Protein AF-A0A2S6R8B0-F1 (afdb_monomer_lite)

Sequence (172 aa):
MLIAATIYAAYSWNFKFNVASLEIPPEFFWLLGIGAVSLVGSPLAKNAKFSLKIDEKEKSDAEVEPDADGRGGVAITGVIHSNRHVKDAKFIDIFKGEEVGNSAHVDIGKVQMAVFTVIAAVIYGLMIANAFAQTAGDIKELPTLSQSFIYILLISHAGYLAHKAVPHSKTK

Structure (mmCIF, N/CA/C/O backbone):
data_AF-A0A2S6R8B0-F1
#
_entry.id   AF-A0A2S6R8B0-F1
#
loop_
_atom_site.group_PDB
_atom_site.id
_atom_site.type_symbol
_atom_site.label_atom_id
_atom_site.label_alt_id
_atom_site.label_comp_id
_atom_site.label_asym_id
_atom_site.label_entity_id
_atom_site.label_seq_id
_atom_site.pdbx_PDB_ins_code
_atom_site.Cartn_x
_atom_site.Cartn_y
_atom_site.Cartn_z
_atom_site.occupancy
_atom_site.B_iso_or_equiv
_atom_site.auth_seq_id
_atom_site.auth_comp_id
_atom_site.auth_asym_id
_atom_site.auth_atom_id
_atom_site.pdbx_PDB_model_num
ATOM 1 N N . MET A 1 1 ? -22.133 2.423 -11.220 1.00 45.97 1 MET A N 1
ATOM 2 C CA . MET A 1 1 ? -22.931 1.376 -10.532 1.00 45.97 1 MET A CA 1
ATOM 3 C C . MET A 1 1 ? -22.282 0.858 -9.248 1.00 45.97 1 MET A C 1
ATOM 5 O O . MET A 1 1 ? -23.014 0.636 -8.297 1.00 45.97 1 MET A O 1
ATOM 9 N N . LEU A 1 2 ? -20.950 0.733 -9.163 1.00 39.09 2 LEU A N 1
ATOM 10 C CA . LEU A 1 2 ? -20.256 0.229 -7.961 1.00 39.09 2 LEU A CA 1
ATOM 11 C C . LEU A 1 2 ? -20.477 1.081 -6.693 1.00 39.09 2 LEU A C 1
ATOM 13 O O . LEU A 1 2 ? -20.700 0.523 -5.630 1.00 39.09 2 LEU A O 1
ATOM 17 N N . ILE A 1 3 ? -20.510 2.414 -6.829 1.00 44.62 3 ILE A N 1
ATOM 18 C CA . ILE A 1 3 ? -20.712 3.354 -5.706 1.00 44.62 3 ILE A CA 1
ATOM 19 C C . ILE A 1 3 ? -22.136 3.263 -5.124 1.00 44.62 3 ILE A C 1
ATOM 21 O O . ILE A 1 3 ? -22.331 3.331 -3.917 1.00 44.62 3 ILE A O 1
ATOM 25 N N . ALA A 1 4 ? -23.150 3.068 -5.971 1.00 44.56 4 ALA A N 1
ATOM 26 C CA . ALA A 1 4 ? -24.534 2.932 -5.510 1.00 44.56 4 ALA A CA 1
ATOM 27 C C . ALA A 1 4 ? -24.768 1.584 -4.804 1.00 44.56 4 ALA A C 1
ATOM 29 O O . ALA A 1 4 ? -25.498 1.519 -3.818 1.00 44.56 4 ALA A O 1
ATOM 30 N N . ALA A 1 5 ? -24.105 0.521 -5.273 1.00 49.78 5 ALA A N 1
ATOM 31 C CA . ALA A 1 5 ? -24.167 -0.799 -4.656 1.00 49.78 5 ALA A CA 1
ATOM 32 C C . ALA A 1 5 ? -23.460 -0.838 -3.291 1.00 49.78 5 ALA A C 1
ATOM 34 O O . ALA A 1 5 ? -23.973 -1.471 -2.373 1.00 49.78 5 ALA A O 1
ATOM 35 N N . THR A 1 6 ? -22.339 -0.127 -3.116 1.00 53.12 6 THR A N 1
ATOM 36 C CA . THR A 1 6 ? -21.676 -0.005 -1.806 1.00 53.12 6 THR A CA 1
ATOM 37 C C . THR A 1 6 ? -22.492 0.819 -0.817 1.00 53.12 6 THR A C 1
ATOM 39 O O . THR A 1 6 ? -22.587 0.424 0.341 1.00 53.12 6 THR A O 1
ATOM 42 N N . ILE A 1 7 ? -23.141 1.902 -1.259 1.00 60.28 7 ILE A N 1
ATOM 43 C CA . ILE A 1 7 ? -24.047 2.687 -0.403 1.00 60.28 7 ILE A CA 1
ATOM 44 C C . ILE A 1 7 ? -25.248 1.835 0.029 1.00 60.28 7 ILE A C 1
ATOM 46 O O . ILE A 1 7 ? -25.568 1.797 1.213 1.00 60.28 7 ILE A O 1
ATOM 50 N N . TYR A 1 8 ? -25.875 1.100 -0.895 1.00 61.06 8 TYR A N 1
ATOM 51 C CA . TYR A 1 8 ? -27.014 0.230 -0.584 1.00 61.06 8 TYR A CA 1
ATOM 52 C C . TYR A 1 8 ? -26.622 -0.950 0.319 1.00 61.06 8 TYR A C 1
ATOM 54 O O . TYR A 1 8 ? -27.326 -1.253 1.282 1.00 61.06 8 TYR A O 1
ATOM 62 N N . ALA A 1 9 ? -25.466 -1.574 0.069 1.00 58.69 9 ALA A N 1
ATOM 63 C CA . ALA A 1 9 ? -24.929 -2.626 0.927 1.00 58.69 9 ALA A CA 1
ATOM 64 C C . ALA A 1 9 ? -24.651 -2.099 2.344 1.00 58.69 9 ALA A C 1
ATOM 66 O O . ALA A 1 9 ? -25.102 -2.713 3.308 1.00 58.69 9 ALA A O 1
ATOM 67 N N . ALA A 1 10 ? -24.021 -0.926 2.480 1.00 55.84 10 ALA A N 1
ATOM 68 C CA . ALA A 1 10 ? -23.776 -0.282 3.772 1.00 55.84 10 ALA A CA 1
ATOM 69 C C . ALA A 1 10 ? -25.078 0.084 4.509 1.00 55.84 10 ALA A C 1
ATOM 71 O O . ALA A 1 10 ? -25.162 -0.086 5.726 1.00 55.84 10 ALA A O 1
ATOM 72 N N . TYR A 1 11 ? -26.111 0.523 3.782 1.00 58.09 11 TYR A N 1
ATOM 73 C CA . TYR A 1 11 ? -27.432 0.827 4.345 1.00 58.09 11 TYR A CA 1
ATOM 74 C C . TYR A 1 11 ? -28.161 -0.439 4.823 1.00 58.09 11 TYR A C 1
ATOM 76 O O . TYR A 1 11 ? -28.739 -0.464 5.906 1.00 58.09 11 TYR A O 1
ATOM 84 N N . SER A 1 12 ? -28.092 -1.521 4.042 1.00 55.94 12 SER A N 1
ATOM 85 C CA . SER A 1 12 ? -28.705 -2.809 4.394 1.00 55.94 12 SER A CA 1
ATOM 86 C C . SER A 1 12 ? -27.997 -3.504 5.567 1.00 55.94 12 SER A C 1
ATOM 88 O O . SER A 1 12 ? -28.649 -4.159 6.380 1.00 55.94 12 SER A O 1
ATOM 90 N N . TRP A 1 13 ? -26.680 -3.305 5.707 1.00 51.91 13 TRP A N 1
ATOM 91 C CA . TRP A 1 13 ? -25.892 -3.794 6.843 1.00 51.91 13 TRP A CA 1
ATOM 92 C C . TRP A 1 13 ? -26.173 -2.987 8.123 1.00 51.91 13 TRP A C 1
ATOM 94 O O . TRP A 1 13 ? -26.272 -3.574 9.202 1.00 51.91 13 TRP A O 1
ATOM 104 N N . ASN A 1 14 ? -26.405 -1.672 7.988 1.00 54.69 14 ASN A N 1
ATOM 105 C CA . ASN A 1 14 ? -26.837 -0.774 9.070 1.00 54.69 14 ASN A CA 1
ATOM 106 C C . ASN A 1 14 ? -28.185 -1.159 9.697 1.00 54.69 14 ASN A C 1
ATOM 108 O O . ASN A 1 14 ? -28.4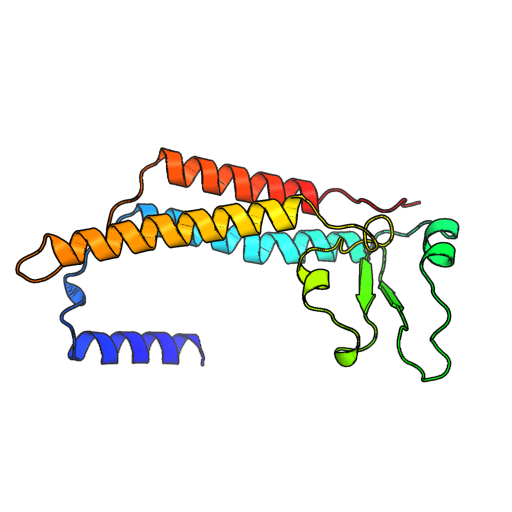55 -0.817 10.841 1.00 54.69 14 ASN A O 1
ATOM 112 N N . PHE A 1 15 ? -29.050 -1.864 8.966 1.00 49.88 15 PHE A N 1
ATOM 113 C CA . PHE A 1 15 ? -30.363 -2.245 9.488 1.00 49.88 15 PHE A CA 1
ATOM 114 C C . PHE A 1 15 ? -30.311 -3.486 10.398 1.00 49.88 15 PHE A C 1
ATOM 116 O O . PHE A 1 15 ? -31.225 -3.715 11.185 1.00 49.88 15 PHE A O 1
ATOM 123 N N . LYS A 1 16 ? -29.249 -4.302 10.304 1.00 52.59 16 LYS A N 1
ATOM 124 C CA . LYS A 1 16 ? -29.064 -5.513 11.130 1.00 52.59 16 LYS A CA 1
ATOM 125 C C . LYS A 1 16 ? -28.092 -5.331 12.294 1.00 52.59 16 LYS A C 1
ATOM 127 O O . LYS A 1 16 ? -28.172 -6.075 13.264 1.00 52.59 16 LYS A O 1
ATOM 132 N N . PHE A 1 17 ? -27.208 -4.347 12.208 1.00 54.06 17 PHE A N 1
ATOM 133 C CA . PHE A 1 17 ? -26.297 -3.939 13.268 1.00 54.06 17 PHE A CA 1
ATOM 134 C C . PHE A 1 17 ? -26.474 -2.437 13.422 1.00 54.06 17 PHE A C 1
ATOM 136 O O . PHE A 1 17 ? -26.360 -1.735 12.423 1.00 54.06 17 PHE A O 1
ATOM 143 N N . ASN A 1 18 ? -26.756 -1.937 14.626 1.00 52.62 18 ASN A N 1
ATOM 144 C CA . ASN A 1 18 ? -26.908 -0.504 14.892 1.00 52.62 18 ASN A CA 1
ATOM 145 C C . ASN A 1 18 ? -25.543 0.219 14.778 1.00 52.62 18 ASN A C 1
ATOM 147 O O . ASN A 1 18 ? -24.999 0.710 15.758 1.00 52.62 18 ASN A O 1
ATOM 151 N N . VAL A 1 19 ? -24.936 0.218 13.585 1.00 55.03 19 VAL A N 1
ATOM 152 C CA . VAL A 1 19 ? -23.610 0.797 13.300 1.00 55.03 19 VAL A CA 1
ATOM 153 C C . VAL A 1 19 ? -23.678 2.299 13.037 1.00 55.03 19 VAL A C 1
ATOM 155 O O . VAL A 1 19 ? -22.640 2.932 12.882 1.00 55.03 19 VAL A O 1
ATOM 158 N N . ALA A 1 20 ? -24.876 2.890 13.045 1.00 55.72 20 ALA A N 1
ATOM 159 C CA . ALA A 1 20 ? -25.059 4.337 12.981 1.00 55.72 20 ALA A CA 1
ATOM 160 C C . ALA A 1 20 ? -24.462 5.062 14.204 1.00 55.72 20 ALA A C 1
ATOM 162 O O . ALA A 1 20 ? -24.192 6.257 14.125 1.00 55.72 20 ALA A O 1
ATOM 163 N N . SER A 1 21 ? -24.228 4.349 15.313 1.00 62.72 21 SER A N 1
ATOM 164 C CA . SER A 1 21 ? -23.546 4.868 16.504 1.00 62.72 21 SER A CA 1
ATOM 165 C C . SER A 1 21 ? -22.072 4.464 16.611 1.00 62.72 21 SER A C 1
ATOM 167 O O . SER A 1 21 ? -21.473 4.716 17.651 1.00 62.72 21 SER A O 1
ATOM 169 N N . LEU A 1 22 ? -21.500 3.792 15.601 1.00 68.81 22 LEU A N 1
ATOM 170 C CA . LEU A 1 22 ? -20.084 3.426 15.616 1.00 68.81 22 LEU A CA 1
ATOM 171 C C . LEU A 1 22 ? -19.256 4.645 15.207 1.00 68.81 22 LEU A C 1
ATOM 173 O O . LEU A 1 22 ? -19.251 5.044 14.039 1.00 68.81 22 LEU A O 1
ATOM 177 N N . GLU A 1 23 ? -18.556 5.239 16.165 1.00 76.88 23 GLU A N 1
ATOM 178 C CA . GLU A 1 23 ? -17.676 6.368 15.889 1.00 76.88 23 GLU A CA 1
ATOM 179 C C . GLU A 1 23 ? -16.432 5.880 15.136 1.00 76.88 23 GLU A C 1
ATOM 181 O O . GLU A 1 23 ? -15.755 4.935 15.552 1.00 76.88 23 GLU A O 1
ATOM 186 N N . ILE A 1 24 ? -16.150 6.510 13.990 1.00 78.12 24 ILE A N 1
ATOM 187 C CA . ILE A 1 24 ? -14.941 6.255 13.203 1.00 78.12 24 ILE A CA 1
ATOM 188 C C . ILE A 1 24 ? -13.884 7.270 13.640 1.00 78.12 24 ILE A C 1
ATOM 190 O O . ILE A 1 24 ? -14.065 8.466 13.388 1.00 78.12 24 ILE A O 1
ATOM 194 N N . PRO A 1 25 ? -12.771 6.823 14.245 1.00 83.25 25 PRO A N 1
ATOM 195 C CA . PRO A 1 25 ? -11.714 7.733 14.652 1.00 83.25 25 PRO A CA 1
ATOM 196 C C . PRO A 1 25 ? -11.120 8.493 13.451 1.00 83.25 25 PRO A C 1
ATOM 198 O O . PRO A 1 25 ? -10.966 7.912 12.368 1.00 83.25 25 PRO A O 1
ATOM 201 N N . PRO A 1 26 ? -10.750 9.778 13.603 1.00 82.94 26 PRO A N 1
ATOM 202 C CA . PRO A 1 26 ? -10.205 10.594 12.516 1.00 82.94 26 PRO A CA 1
ATOM 203 C C . PRO A 1 26 ? -8.926 10.011 11.891 1.00 82.94 26 PRO A C 1
ATOM 205 O O . PRO A 1 26 ? -8.631 10.242 10.717 1.00 82.94 26 PRO A O 1
ATOM 208 N N . GLU A 1 27 ? -8.194 9.195 12.643 1.00 83.06 27 GLU A N 1
ATOM 209 C CA . GLU A 1 27 ? -7.026 8.434 12.204 1.00 83.06 27 GLU A CA 1
ATOM 210 C C . GLU A 1 27 ? -7.318 7.517 11.005 1.00 83.06 27 GLU A C 1
ATOM 212 O O . GLU A 1 27 ? -6.446 7.303 10.161 1.00 83.06 27 GLU A O 1
ATOM 217 N N . PHE A 1 28 ? -8.551 7.019 10.867 1.00 81.69 28 PHE A N 1
ATOM 218 C CA . PHE A 1 28 ? -8.948 6.180 9.731 1.00 81.69 28 PHE A CA 1
ATOM 219 C C . PHE A 1 28 ? -8.989 6.954 8.418 1.00 81.69 28 PHE A C 1
ATOM 221 O O . PHE A 1 28 ? -8.645 6.401 7.371 1.00 81.69 28 PHE A O 1
ATOM 228 N N . PHE A 1 29 ? -9.358 8.237 8.449 1.00 82.44 29 PHE A N 1
ATOM 229 C CA . PHE A 1 29 ? -9.328 9.072 7.250 1.00 82.44 29 PHE A CA 1
ATOM 230 C C . PHE A 1 29 ? -7.895 9.323 6.782 1.00 82.44 29 PHE A C 1
ATOM 232 O O . PHE A 1 29 ? -7.644 9.335 5.577 1.00 82.44 29 PHE A O 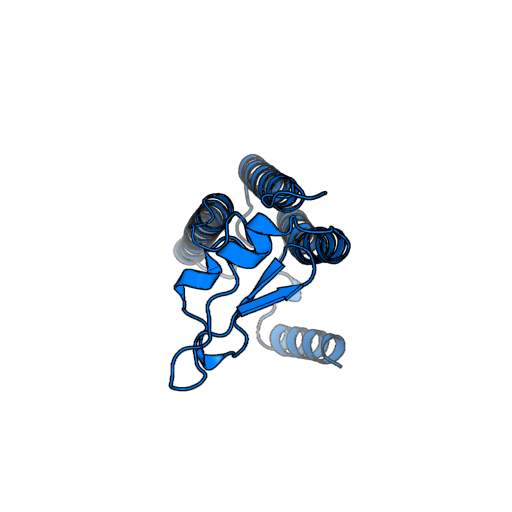1
ATOM 239 N N . TRP A 1 30 ? -6.942 9.431 7.713 1.00 84.38 30 TRP A N 1
ATOM 240 C CA . TRP A 1 30 ? -5.522 9.487 7.369 1.00 84.38 30 TRP A CA 1
ATOM 241 C C . TRP A 1 30 ? -5.043 8.197 6.711 1.00 84.38 30 TRP A C 1
ATOM 243 O O . TRP A 1 30 ? -4.394 8.260 5.668 1.00 84.38 30 TRP A O 1
ATOM 253 N N . LEU A 1 31 ? -5.412 7.032 7.250 1.00 82.62 31 LEU A N 1
ATOM 254 C CA . LEU A 1 31 ? -5.083 5.749 6.623 1.00 82.62 31 LEU A CA 1
ATOM 255 C C . LEU A 1 31 ? -5.667 5.617 5.211 1.00 82.62 31 LEU A C 1
ATOM 257 O O . LEU A 1 31 ? -4.956 5.226 4.283 1.00 82.62 31 LEU A O 1
ATOM 261 N N . LEU A 1 32 ? -6.942 5.977 5.036 1.00 84.06 32 LEU A N 1
ATOM 262 C CA . LEU A 1 32 ? -7.602 5.994 3.729 1.00 84.06 32 LEU A CA 1
ATOM 263 C C . LEU A 1 32 ? -6.890 6.938 2.754 1.00 84.06 32 LEU A C 1
ATOM 265 O O . LEU A 1 32 ? -6.647 6.563 1.607 1.00 84.06 32 LEU A O 1
ATOM 269 N N . GLY A 1 33 ? -6.512 8.134 3.214 1.00 83.12 33 GLY A N 1
ATOM 270 C CA . GLY A 1 33 ? -5.772 9.113 2.421 1.00 83.12 33 GLY A CA 1
ATOM 271 C C . GLY A 1 33 ? -4.405 8.595 1.972 1.00 83.12 33 GLY A C 1
ATOM 272 O O . GLY A 1 33 ? -4.082 8.663 0.787 1.00 83.12 33 GLY A O 1
ATOM 273 N N . ILE A 1 34 ? -3.627 8.010 2.886 1.00 82.00 34 ILE A N 1
ATOM 274 C CA . ILE A 1 34 ? -2.306 7.428 2.591 1.00 82.00 34 ILE A CA 1
ATOM 275 C C . ILE A 1 34 ? -2.428 6.299 1.557 1.00 82.00 34 ILE A C 1
ATOM 277 O O . ILE A 1 34 ? -1.684 6.268 0.571 1.00 82.00 34 ILE A O 1
ATOM 281 N N . GLY A 1 35 ? -3.405 5.404 1.732 1.00 79.12 35 GLY A N 1
ATOM 282 C CA . GLY A 1 35 ? -3.681 4.330 0.778 1.00 79.12 35 GLY A CA 1
ATOM 283 C C . GLY A 1 35 ? -4.073 4.857 -0.606 1.00 79.12 35 GLY A C 1
ATOM 284 O O . GLY A 1 35 ? -3.549 4.388 -1.619 1.00 79.12 35 GLY A O 1
ATOM 285 N N . ALA A 1 36 ? -4.938 5.875 -0.660 1.00 78.56 36 ALA A N 1
ATOM 286 C CA . ALA A 1 36 ? -5.376 6.498 -1.908 1.00 78.56 36 ALA A CA 1
ATOM 287 C C . ALA A 1 36 ? -4.218 7.171 -2.665 1.00 78.56 36 ALA A C 1
ATOM 289 O O . ALA A 1 36 ? -4.107 7.014 -3.884 1.00 78.56 36 ALA A O 1
ATOM 290 N N . VAL A 1 37 ? -3.318 7.859 -1.953 1.00 81.12 37 VAL A N 1
ATOM 291 C CA . VAL A 1 37 ? -2.127 8.484 -2.550 1.00 81.12 37 VAL A CA 1
ATOM 292 C C . VAL A 1 37 ? -1.239 7.438 -3.219 1.00 81.12 37 VAL A C 1
ATOM 294 O O . VAL A 1 37 ? -0.813 7.643 -4.353 1.00 81.12 37 VAL A O 1
ATOM 297 N N . SER A 1 38 ? -0.995 6.288 -2.590 1.00 79.00 38 SER A N 1
ATOM 298 C CA . SER A 1 38 ? -0.182 5.235 -3.217 1.00 79.00 38 SER A CA 1
ATOM 299 C C . SER A 1 38 ? -0.886 4.505 -4.353 1.00 79.00 38 SER A C 1
ATOM 301 O O . SER A 1 38 ? -0.219 4.137 -5.327 1.00 79.00 38 SER A O 1
ATOM 303 N N . LEU A 1 39 ? -2.208 4.338 -4.267 1.00 80.12 39 LEU A N 1
ATOM 304 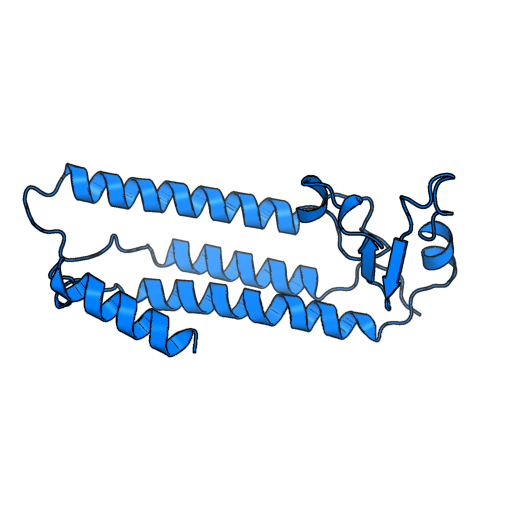C CA . LEU A 1 39 ? -3.019 3.740 -5.328 1.00 80.12 39 LEU A CA 1
ATOM 305 C C . LEU A 1 39 ? -2.962 4.564 -6.620 1.00 80.12 39 LEU A C 1
ATOM 307 O O . LEU A 1 39 ? -2.861 3.990 -7.700 1.00 80.12 39 LEU A O 1
ATOM 311 N N . VAL A 1 40 ? -2.995 5.894 -6.511 1.00 80.56 40 VAL A N 1
ATOM 312 C CA . VAL A 1 40 ? -2.932 6.803 -7.668 1.00 80.56 40 VAL A CA 1
ATOM 313 C C . VAL A 1 40 ? -1.486 7.123 -8.059 1.00 80.56 40 VAL A C 1
ATOM 315 O O . VAL A 1 40 ? -1.156 7.167 -9.241 1.00 80.56 40 VAL A O 1
ATOM 318 N N . GLY A 1 41 ? -0.586 7.288 -7.092 1.00 78.62 41 GLY A N 1
ATOM 319 C CA . GLY A 1 41 ? 0.813 7.637 -7.341 1.00 78.62 41 GLY A CA 1
ATOM 320 C C . GLY A 1 41 ? 1.591 6.539 -8.068 1.00 78.62 41 GLY A C 1
ATOM 321 O O . GLY A 1 41 ? 2.377 6.833 -8.966 1.00 78.62 41 GLY A O 1
ATOM 322 N N . SER A 1 42 ? 1.337 5.268 -7.743 1.00 80.69 42 SER A N 1
ATOM 323 C CA . SER A 1 42 ? 2.032 4.128 -8.360 1.00 80.69 42 SER A CA 1
ATOM 324 C C . SER A 1 42 ? 1.836 4.023 -9.883 1.00 80.69 42 SER A C 1
ATOM 326 O O . SER A 1 42 ? 2.842 3.891 -10.586 1.00 80.69 42 SER A O 1
ATOM 328 N N . PRO A 1 43 ? 0.603 4.070 -10.434 1.00 80.62 43 PRO A N 1
ATOM 329 C CA . PRO A 1 43 ? 0.399 4.065 -11.881 1.00 80.62 43 PRO A CA 1
ATOM 330 C C . PRO A 1 43 ? 0.876 5.360 -12.545 1.00 80.62 43 PRO A C 1
ATOM 332 O O . PRO A 1 43 ? 1.371 5.294 -13.664 1.00 80.62 43 PRO A O 1
ATOM 335 N N . LEU A 1 44 ? 0.802 6.519 -11.879 1.00 81.81 44 LEU A N 1
ATOM 336 C CA . LEU A 1 44 ? 1.331 7.775 -12.428 1.00 81.81 44 LEU A CA 1
ATOM 337 C C . LEU A 1 44 ? 2.853 7.731 -12.601 1.00 81.81 44 LEU A C 1
ATOM 339 O O . LEU A 1 44 ? 3.355 8.031 -13.684 1.00 81.81 44 LEU A O 1
ATOM 343 N N . ALA A 1 45 ? 3.577 7.288 -11.570 1.00 81.75 45 ALA A N 1
ATOM 344 C CA . ALA A 1 45 ? 5.023 7.090 -11.632 1.00 81.75 45 ALA A CA 1
ATOM 345 C C . ALA A 1 45 ? 5.410 6.087 -12.731 1.00 81.75 45 ALA A C 1
ATOM 347 O O . ALA A 1 45 ? 6.386 6.291 -13.449 1.00 81.75 45 ALA A O 1
ATOM 348 N N . LYS A 1 46 ? 4.613 5.026 -12.907 1.00 79.62 46 LYS A N 1
ATOM 349 C CA . LYS A 1 46 ? 4.821 4.034 -13.967 1.00 79.62 46 LYS A CA 1
ATOM 350 C C . LYS A 1 46 ? 4.565 4.605 -15.365 1.00 79.62 46 LYS A C 1
ATOM 352 O O . LYS A 1 46 ? 5.381 4.409 -16.258 1.00 79.62 46 LYS A O 1
ATOM 357 N N . ASN A 1 47 ? 3.475 5.345 -15.550 1.00 80.25 47 ASN A N 1
ATOM 358 C CA . ASN A 1 47 ? 3.127 5.953 -16.835 1.00 80.25 47 ASN A CA 1
ATOM 359 C C . ASN A 1 47 ? 4.168 6.985 -17.283 1.00 80.25 47 ASN A C 1
ATOM 361 O O . ASN A 1 47 ? 4.501 7.035 -18.464 1.00 80.25 47 ASN A O 1
ATOM 365 N N . ALA A 1 48 ? 4.738 7.753 -16.348 1.00 80.00 48 ALA A N 1
ATOM 366 C CA . ALA A 1 48 ? 5.827 8.686 -16.643 1.00 80.00 48 ALA A CA 1
ATOM 367 C C . ALA A 1 48 ? 7.057 7.987 -17.259 1.00 80.00 48 ALA A C 1
ATOM 369 O O . ALA A 1 48 ? 7.791 8.593 -18.038 1.00 80.00 48 ALA A O 1
ATOM 370 N N . LYS A 1 49 ? 7.253 6.697 -16.960 1.00 79.31 49 LYS A N 1
ATOM 371 C CA . LYS A 1 49 ? 8.373 5.885 -17.449 1.00 79.31 49 LYS A CA 1
ATOM 372 C C . LYS A 1 49 ? 8.133 5.246 -18.819 1.00 79.31 49 LYS A C 1
ATOM 374 O O . LYS A 1 49 ? 9.095 4.841 -19.465 1.00 79.31 49 LYS A O 1
ATOM 379 N N . PHE A 1 50 ? 6.894 5.190 -19.313 1.00 79.94 50 PHE A N 1
ATOM 380 C CA . PHE A 1 50 ? 6.620 4.674 -20.663 1.00 79.94 50 PHE A CA 1
ATOM 381 C C . PHE A 1 50 ? 7.203 5.555 -21.772 1.00 79.94 50 PHE A C 1
ATOM 383 O O . PHE A 1 50 ? 7.528 5.052 -22.844 1.00 79.94 50 PHE A O 1
ATOM 390 N N . SER A 1 51 ? 7.375 6.849 -21.503 1.00 75.12 51 SER A N 1
ATOM 391 C CA . SER A 1 51 ? 7.958 7.806 -22.448 1.00 75.12 51 SER A CA 1
ATOM 392 C C . SER A 1 51 ? 9.492 7.806 -22.455 1.00 75.12 51 SER A C 1
ATOM 394 O O . SER A 1 51 ? 10.092 8.472 -23.298 1.00 75.12 51 SER A O 1
ATOM 396 N N . LEU A 1 52 ? 10.140 7.092 -21.526 1.00 80.19 52 LEU A N 1
ATOM 397 C CA . LEU A 1 52 ? 11.598 7.026 -21.446 1.00 80.19 52 LEU A CA 1
ATOM 398 C C . LEU A 1 52 ? 12.147 6.080 -22.518 1.00 80.19 52 LEU A C 1
ATOM 400 O O . LEU A 1 52 ? 11.669 4.956 -22.687 1.00 80.19 52 LEU A O 1
ATOM 404 N N . LYS A 1 53 ? 13.178 6.537 -23.236 1.00 77.75 53 LYS A N 1
ATOM 405 C CA . LYS A 1 53 ? 13.905 5.711 -24.203 1.00 77.75 53 LYS A CA 1
ATOM 406 C C . LYS A 1 53 ? 14.947 4.882 -23.465 1.00 77.75 53 LYS A C 1
ATOM 408 O O . LYS A 1 53 ? 15.894 5.435 -22.909 1.00 77.75 53 LYS A O 1
ATOM 413 N N . ILE A 1 54 ? 14.759 3.568 -23.477 1.00 78.56 54 ILE A N 1
ATOM 414 C CA . ILE A 1 54 ? 15.730 2.620 -22.938 1.00 78.56 54 ILE A CA 1
ATOM 415 C C . ILE A 1 54 ? 16.988 2.562 -23.816 1.00 78.56 54 ILE A C 1
ATOM 417 O O . ILE A 1 54 ? 16.905 2.720 -25.039 1.00 78.56 54 ILE A O 1
ATOM 421 N N . ASP A 1 55 ? 18.149 2.348 -23.196 1.00 81.88 55 ASP A N 1
ATOM 422 C CA . ASP A 1 55 ? 19.381 2.062 -23.927 1.00 81.88 55 ASP A CA 1
ATOM 423 C C . ASP A 1 55 ? 19.275 0.750 -24.725 1.00 81.88 55 ASP A C 1
ATOM 425 O O . ASP A 1 55 ? 18.673 -0.231 -24.288 1.00 81.88 55 ASP A O 1
ATOM 429 N N . GLU A 1 56 ? 19.868 0.726 -25.918 1.00 76.50 56 GLU A N 1
ATOM 430 C CA . GLU A 1 56 ? 19.740 -0.415 -26.833 1.00 76.50 56 GLU A CA 1
ATOM 431 C C . GLU A 1 56 ? 20.442 -1.671 -26.318 1.00 76.50 56 GLU A C 1
ATOM 433 O O . GLU A 1 56 ? 19.948 -2.766 -26.577 1.00 76.50 56 GLU A O 1
ATOM 438 N N . LYS A 1 57 ? 21.530 -1.524 -25.548 1.00 74.88 57 LYS A N 1
ATOM 439 C CA . LYS A 1 57 ? 22.234 -2.671 -24.958 1.00 74.88 57 LYS A CA 1
ATOM 440 C C . LYS A 1 57 ? 21.410 -3.309 -23.844 1.00 74.88 57 LYS A C 1
ATOM 442 O O . LYS A 1 57 ? 21.284 -4.522 -23.775 1.00 74.88 57 LYS A O 1
ATOM 447 N N . GLU A 1 58 ? 20.788 -2.486 -23.003 1.00 74.25 58 GLU A N 1
ATOM 448 C CA . GLU A 1 58 ? 19.939 -2.984 -21.918 1.00 74.25 58 GLU A CA 1
ATOM 449 C C . GLU A 1 58 ? 18.649 -3.627 -22.448 1.00 74.25 58 GLU A C 1
ATOM 451 O O . GLU A 1 58 ? 18.159 -4.603 -21.885 1.00 74.25 58 GLU A O 1
ATOM 456 N N . LYS A 1 59 ? 18.131 -3.133 -23.580 1.00 74.06 59 LYS A N 1
ATOM 457 C CA . LYS A 1 59 ? 17.008 -3.764 -24.275 1.00 74.06 59 LYS A CA 1
ATOM 458 C C . LYS A 1 59 ? 17.384 -5.127 -24.864 1.00 74.06 59 LYS A C 1
ATOM 460 O O . LYS A 1 59 ? 16.617 -6.067 -24.687 1.00 74.06 59 LYS A O 1
ATOM 465 N N . SER A 1 60 ? 18.532 -5.242 -25.539 1.00 70.19 60 SER A N 1
ATOM 466 C CA . SER A 1 60 ? 18.964 -6.514 -26.135 1.00 70.19 60 SER A CA 1
ATOM 467 C C . SER A 1 60 ? 19.249 -7.588 -25.088 1.00 70.19 60 SER A C 1
ATOM 469 O O . SER A 1 60 ? 18.928 -8.747 -25.315 1.00 70.19 60 SER A O 1
ATOM 471 N N . ASP A 1 61 ? 19.798 -7.205 -23.933 1.00 72.69 61 ASP A N 1
ATOM 472 C CA . ASP A 1 61 ? 20.127 -8.145 -22.854 1.00 72.69 61 ASP A CA 1
ATOM 473 C C . ASP A 1 61 ? 18.875 -8.703 -22.152 1.00 72.69 61 ASP A C 1
ATOM 475 O O . ASP A 1 61 ? 18.913 -9.783 -21.564 1.00 72.69 61 ASP A O 1
ATOM 479 N N . ALA A 1 62 ? 17.759 -7.971 -22.206 1.00 70.69 62 ALA A N 1
ATOM 480 C CA . ALA A 1 62 ? 16.498 -8.353 -21.572 1.00 70.69 62 ALA A CA 1
ATOM 481 C C . ALA A 1 62 ? 15.480 -8.997 -22.522 1.00 70.69 62 ALA A C 1
ATOM 483 O O . ALA A 1 62 ? 14.488 -9.577 -22.072 1.00 70.69 62 ALA A O 1
ATOM 484 N N . GLU A 1 63 ? 15.691 -8.881 -23.831 1.00 68.75 63 GLU A N 1
ATOM 485 C CA . GLU A 1 63 ? 14.858 -9.515 -24.845 1.00 68.75 63 GLU A CA 1
ATOM 486 C C . GLU A 1 63 ? 15.284 -10.983 -24.986 1.00 68.75 63 GLU A C 1
ATOM 488 O O . GLU A 1 63 ? 16.126 -11.346 -25.800 1.00 68.75 63 GLU A O 1
ATOM 493 N N . VAL A 1 64 ? 14.722 -11.839 -24.129 1.00 62.50 64 VAL A N 1
ATOM 494 C CA . VAL A 1 64 ? 14.925 -13.291 -24.208 1.00 62.50 64 VAL A CA 1
ATOM 495 C C . VAL A 1 64 ? 14.172 -13.821 -25.433 1.00 62.50 64 VAL A C 1
ATOM 497 O O . VAL A 1 64 ? 12.983 -13.524 -25.604 1.00 62.50 64 VAL A O 1
ATOM 500 N N . GLU A 1 65 ? 14.852 -14.591 -26.293 1.00 58.25 65 GLU A N 1
ATOM 501 C CA . GLU A 1 65 ? 14.181 -15.344 -27.360 1.00 58.25 65 GLU A CA 1
ATOM 502 C C . GLU A 1 65 ? 13.074 -16.209 -26.735 1.00 58.25 65 GLU A C 1
ATOM 504 O O . GLU A 1 65 ? 13.322 -16.875 -25.730 1.00 58.25 65 GLU A O 1
ATOM 509 N N . PRO A 1 66 ? 11.841 -16.187 -27.270 1.00 58.34 66 PRO A N 1
ATOM 510 C CA . PRO A 1 66 ? 10.759 -16.993 -26.716 1.00 58.34 66 PRO A CA 1
ATOM 511 C C . PRO A 1 66 ? 11.158 -18.476 -26.716 1.00 58.34 66 PRO A C 1
ATOM 513 O O . PRO A 1 66 ? 11.712 -18.957 -27.706 1.00 58.34 66 PRO A O 1
ATOM 516 N N . ASP A 1 67 ? 10.851 -19.196 -25.630 1.00 57.34 67 ASP A N 1
ATOM 517 C CA . ASP A 1 67 ? 11.117 -20.634 -25.544 1.00 57.34 67 ASP A CA 1
ATOM 518 C C . ASP A 1 67 ? 10.423 -21.366 -26.710 1.00 57.34 67 ASP A C 1
ATOM 520 O O . ASP A 1 67 ? 9.448 -20.884 -27.297 1.00 57.34 67 ASP A O 1
ATOM 524 N N . ALA A 1 68 ? 10.908 -22.566 -27.050 1.00 55.31 68 ALA A N 1
ATOM 525 C CA . ALA A 1 68 ? 10.438 -23.359 -28.194 1.00 55.31 68 ALA A CA 1
ATOM 526 C C . ALA A 1 68 ? 8.920 -23.673 -28.190 1.00 55.31 68 ALA A C 1
ATOM 528 O O . ALA A 1 68 ? 8.371 -24.102 -29.205 1.00 55.31 68 ALA A O 1
ATOM 529 N N . ASP A 1 69 ? 8.230 -23.460 -27.067 1.00 58.19 69 ASP A N 1
ATOM 530 C CA . ASP A 1 69 ? 6.785 -23.619 -26.878 1.00 58.19 69 ASP A CA 1
ATOM 531 C C . ASP A 1 69 ? 5.989 -22.291 -26.954 1.00 58.19 69 ASP A C 1
ATOM 533 O O . ASP A 1 69 ? 4.779 -22.262 -26.691 1.00 58.19 69 ASP A O 1
ATOM 537 N N . GLY A 1 70 ? 6.654 -21.184 -27.299 1.00 56.16 70 GLY A N 1
ATOM 538 C CA . GLY A 1 70 ? 6.088 -19.836 -27.355 1.00 56.16 70 GLY A CA 1
ATOM 539 C C . GLY A 1 70 ? 5.755 -19.238 -25.983 1.00 56.16 70 GLY A C 1
ATOM 540 O O . GLY A 1 70 ? 4.992 -18.268 -25.914 1.00 56.16 70 GLY A O 1
ATOM 541 N N . ARG A 1 71 ? 6.256 -19.820 -24.885 1.00 53.28 71 ARG A N 1
ATOM 542 C CA . ARG A 1 71 ? 6.184 -19.254 -23.528 1.00 53.28 71 ARG A CA 1
ATOM 543 C C . ARG A 1 71 ? 7.489 -18.515 -23.220 1.00 53.28 71 ARG A C 1
ATOM 545 O O . ARG A 1 71 ? 8.502 -18.731 -23.868 1.00 53.28 71 ARG A O 1
ATOM 552 N N . GLY A 1 72 ? 7.449 -17.556 -22.299 1.00 55.72 72 GLY A N 1
ATOM 553 C CA . GLY A 1 72 ? 8.656 -16.807 -21.909 1.00 55.72 72 GLY A CA 1
ATOM 554 C C . GLY A 1 72 ? 8.961 -15.550 -22.731 1.00 55.72 72 GLY A C 1
ATOM 555 O O . GLY A 1 72 ? 9.981 -14.908 -22.509 1.00 55.72 72 GLY A O 1
ATOM 556 N N . GLY A 1 73 ? 8.062 -15.130 -23.626 1.00 61.72 73 GLY A N 1
ATOM 557 C CA . GLY A 1 73 ? 8.201 -13.835 -24.290 1.00 61.72 73 GLY A CA 1
ATOM 558 C C . GLY A 1 73 ? 8.094 -12.675 -23.293 1.00 61.72 73 GLY A C 1
ATOM 559 O O . GLY A 1 73 ? 7.131 -12.585 -22.527 1.00 61.72 73 GLY A O 1
ATOM 560 N N . VAL A 1 74 ? 9.044 -11.747 -23.344 1.00 69.38 74 VAL A N 1
ATOM 561 C CA . VAL A 1 74 ? 8.975 -10.473 -22.619 1.00 69.38 74 VAL A CA 1
ATOM 562 C C . VAL A 1 74 ? 8.330 -9.417 -23.524 1.00 69.38 74 VAL A C 1
ATOM 564 O O . VAL A 1 74 ? 8.500 -9.413 -24.750 1.00 69.38 74 VAL A O 1
ATOM 567 N N . ALA A 1 75 ? 7.526 -8.534 -22.938 1.00 73.31 75 ALA A N 1
ATOM 568 C CA . ALA A 1 75 ? 7.056 -7.309 -23.569 1.00 73.31 75 ALA A CA 1
ATOM 569 C C . ALA A 1 75 ? 7.697 -6.108 -22.861 1.00 73.31 75 ALA A C 1
ATOM 571 O O . ALA A 1 75 ? 7.509 -5.917 -21.656 1.00 73.31 75 ALA A O 1
ATOM 572 N N . ILE A 1 76 ? 8.448 -5.303 -23.617 1.00 75.12 76 ILE A N 1
ATOM 573 C CA . ILE A 1 76 ? 9.108 -4.088 -23.129 1.00 75.12 76 ILE A CA 1
ATOM 574 C C . ILE A 1 76 ? 8.373 -2.870 -23.693 1.00 75.12 76 ILE A C 1
ATOM 576 O O . ILE A 1 76 ? 8.245 -2.729 -24.908 1.00 75.12 76 ILE A O 1
ATOM 580 N N . THR A 1 77 ? 7.879 -1.990 -22.819 1.00 74.19 77 THR A N 1
ATOM 581 C CA . THR A 1 77 ? 7.255 -0.706 -23.198 1.00 74.19 77 THR A CA 1
ATOM 582 C C . THR A 1 77 ? 7.971 0.433 -22.477 1.00 74.19 77 THR A C 1
ATOM 584 O O . THR A 1 77 ? 7.886 0.544 -21.253 1.00 74.19 77 THR A O 1
ATOM 587 N N . GLY A 1 78 ? 8.705 1.269 -23.218 1.00 78.44 78 GLY A N 1
ATOM 588 C CA . GLY A 1 78 ? 9.642 2.231 -22.624 1.00 78.44 78 GLY A CA 1
ATOM 589 C C . GLY A 1 78 ? 10.755 1.495 -21.872 1.00 78.44 78 GLY A C 1
ATOM 590 O O . GLY A 1 78 ? 11.466 0.690 -22.470 1.00 78.44 78 GLY A O 1
ATOM 591 N N . VAL A 1 79 ? 10.853 1.722 -20.558 1.00 80.12 79 VAL A N 1
ATOM 592 C CA . VAL A 1 79 ? 11.767 1.001 -19.642 1.00 80.12 79 VAL A CA 1
ATOM 593 C C . VAL A 1 79 ? 11.094 -0.117 -18.833 1.00 80.12 79 VAL A C 1
ATOM 595 O O . VAL A 1 79 ? 11.726 -0.721 -17.972 1.00 80.12 79 VAL A O 1
ATOM 598 N N . ILE A 1 80 ? 9.804 -0.386 -19.052 1.00 79.44 80 ILE A N 1
ATOM 599 C CA . ILE A 1 80 ? 9.033 -1.340 -18.243 1.00 79.44 80 ILE A CA 1
ATOM 600 C C . ILE A 1 80 ? 9.132 -2.752 -18.822 1.00 79.44 80 ILE A C 1
ATOM 602 O O . ILE A 1 80 ? 8.842 -2.956 -20.001 1.00 79.44 80 ILE A O 1
ATOM 606 N N . HIS A 1 81 ? 9.467 -3.718 -17.965 1.00 82.31 81 HIS A N 1
ATOM 607 C CA . HIS A 1 81 ? 9.482 -5.151 -18.252 1.00 82.31 81 HIS A CA 1
ATOM 608 C C . HIS A 1 81 ? 8.136 -5.786 -17.871 1.00 82.31 81 HIS A C 1
ATOM 610 O O . HIS A 1 81 ? 7.628 -5.586 -16.764 1.00 82.31 81 HIS A O 1
ATOM 616 N N . SER A 1 82 ? 7.543 -6.574 -18.771 1.00 78.31 82 SER A N 1
ATOM 617 C CA . SER A 1 82 ? 6.274 -7.267 -18.515 1.00 78.31 82 SER A CA 1
ATOM 618 C C . SER A 1 82 ? 6.219 -8.653 -19.153 1.00 78.31 82 SER A C 1
ATOM 620 O O . SER A 1 82 ? 6.754 -8.874 -20.238 1.00 78.31 82 SER A O 1
ATOM 622 N N . ASN A 1 83 ? 5.552 -9.591 -18.479 1.00 78.44 83 ASN A N 1
ATOM 623 C CA . ASN A 1 83 ? 5.289 -10.924 -19.023 1.00 78.44 83 ASN A CA 1
ATOM 624 C C . ASN A 1 83 ? 4.291 -10.812 -20.188 1.00 78.44 83 ASN A C 1
ATOM 626 O O . ASN A 1 83 ? 3.229 -10.204 -20.032 1.00 78.44 83 ASN A O 1
ATOM 630 N N . ARG A 1 84 ? 4.601 -11.408 -21.348 1.00 75.38 84 ARG A N 1
ATOM 631 C CA . ARG A 1 84 ? 3.749 -11.328 -22.551 1.00 75.38 84 ARG A CA 1
ATOM 632 C C . ARG A 1 84 ? 2.425 -12.082 -22.394 1.00 75.38 84 ARG A C 1
ATOM 634 O O . ARG A 1 84 ? 1.433 -11.700 -23.014 1.00 75.38 84 ARG A O 1
ATOM 641 N N . HIS A 1 85 ? 2.376 -13.110 -21.544 1.00 73.94 85 HIS A N 1
ATOM 642 C CA . HIS A 1 85 ? 1.142 -13.825 -21.224 1.00 73.94 85 HIS A CA 1
ATOM 643 C C . HIS A 1 85 ? 0.911 -13.967 -19.717 1.00 73.94 85 HIS A C 1
ATOM 645 O O . HIS A 1 85 ? 1.836 -14.164 -18.936 1.00 73.94 85 HIS A O 1
ATOM 651 N N . VAL A 1 86 ? -0.364 -13.960 -19.309 1.00 75.94 86 VAL A N 1
ATOM 652 C CA . VAL A 1 86 ? -0.780 -14.147 -17.904 1.00 75.94 86 VAL A CA 1
ATOM 653 C C . VAL A 1 86 ? -0.308 -15.494 -17.340 1.00 75.94 86 VAL A C 1
ATOM 655 O O . VAL A 1 86 ? 0.052 -15.574 -16.172 1.00 75.94 86 VAL A O 1
ATOM 658 N N . LYS A 1 87 ? -0.253 -16.541 -18.176 1.00 77.62 87 LYS A N 1
ATOM 659 C CA . LYS A 1 87 ? 0.244 -17.885 -17.815 1.00 77.62 87 LYS A CA 1
ATOM 660 C C . LYS A 1 87 ? 1.722 -17.912 -17.398 1.00 77.62 87 LYS A C 1
ATOM 662 O O . LYS A 1 87 ? 2.136 -18.872 -16.759 1.00 77.62 87 LYS A O 1
ATOM 667 N N . ASP A 1 88 ? 2.485 -16.878 -17.752 1.00 73.69 88 ASP A N 1
ATOM 668 C CA . ASP A 1 88 ? 3.909 -16.763 -17.429 1.00 73.69 88 ASP A CA 1
ATOM 669 C C . ASP A 1 88 ? 4.132 -16.004 -16.104 1.00 73.69 88 ASP A C 1
ATOM 671 O O . ASP A 1 88 ? 5.255 -15.944 -15.605 1.00 73.69 88 ASP A O 1
ATOM 675 N N . ALA A 1 89 ? 3.068 -15.449 -15.501 1.00 80.12 89 ALA A N 1
ATOM 676 C CA . ALA A 1 89 ? 3.136 -14.741 -14.228 1.00 80.12 89 ALA A CA 1
ATOM 677 C C . ALA A 1 89 ? 3.314 -15.705 -13.047 1.00 80.12 89 ALA A C 1
ATOM 679 O O . ALA A 1 89 ? 2.522 -16.626 -12.836 1.00 80.12 89 ALA A O 1
ATOM 680 N N . LYS A 1 90 ? 4.338 -15.451 -12.231 1.00 83.44 90 LYS A N 1
ATOM 681 C CA . LYS A 1 90 ? 4.623 -16.192 -10.997 1.00 83.44 90 LYS A CA 1
ATOM 682 C C . LYS A 1 90 ? 4.252 -15.348 -9.782 1.00 83.44 90 LYS A C 1
ATOM 684 O O . LYS A 1 90 ? 4.353 -14.126 -9.807 1.00 83.44 90 LYS A O 1
ATOM 689 N N . PHE A 1 91 ? 3.904 -15.996 -8.668 1.00 81.00 91 PHE A N 1
ATOM 690 C CA . PHE A 1 91 ? 3.589 -15.298 -7.410 1.00 81.00 91 PHE A CA 1
ATOM 691 C C . PHE A 1 91 ? 4.724 -14.365 -6.953 1.00 81.00 91 PHE A C 1
ATOM 693 O O . PHE A 1 91 ? 4.484 -13.257 -6.481 1.00 81.00 91 PHE A O 1
ATOM 700 N N . ILE A 1 92 ? 5.973 -14.789 -7.163 1.00 82.31 92 ILE A N 1
ATOM 701 C CA . ILE A 1 92 ? 7.157 -14.001 -6.817 1.00 82.31 92 ILE A CA 1
ATOM 702 C C . ILE A 1 92 ? 7.305 -12.725 -7.662 1.00 82.31 92 ILE A C 1
ATOM 704 O O . ILE A 1 92 ? 7.955 -11.784 -7.217 1.00 82.31 92 ILE A O 1
ATOM 708 N N . ASP A 1 93 ? 6.677 -12.644 -8.840 1.00 81.44 93 ASP A N 1
ATOM 709 C CA . ASP A 1 93 ? 6.782 -11.474 -9.721 1.00 81.44 93 ASP A CA 1
ATOM 710 C C . ASP A 1 93 ? 6.111 -10.230 -9.113 1.00 81.44 93 ASP A C 1
ATOM 712 O O . ASP A 1 93 ? 6.481 -9.107 -9.449 1.00 81.44 93 ASP A O 1
ATOM 716 N N . ILE A 1 94 ? 5.201 -10.406 -8.144 1.00 84.69 94 ILE A N 1
ATOM 717 C CA . ILE A 1 94 ? 4.630 -9.302 -7.350 1.00 84.69 94 ILE A CA 1
ATOM 718 C C . ILE A 1 94 ? 5.736 -8.531 -6.613 1.00 84.69 94 ILE A C 1
ATOM 720 O O . I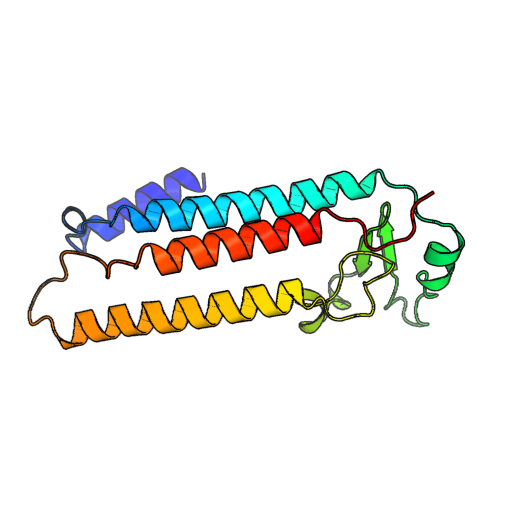LE A 1 94 ? 5.646 -7.312 -6.464 1.00 84.69 94 ILE A O 1
ATOM 724 N N . PHE A 1 95 ? 6.798 -9.227 -6.200 1.00 88.50 95 PHE A N 1
ATOM 725 C CA . PHE A 1 95 ? 7.917 -8.671 -5.442 1.00 88.50 95 PHE A CA 1
ATOM 726 C C . PHE A 1 95 ? 9.134 -8.343 -6.301 1.00 88.50 95 PHE A C 1
ATOM 728 O O . PHE A 1 95 ? 10.136 -7.902 -5.754 1.00 88.50 95 PHE A O 1
ATOM 735 N N . LYS A 1 96 ? 9.092 -8.556 -7.617 1.00 86.38 96 LYS A N 1
ATOM 736 C CA . LYS A 1 96 ? 10.210 -8.218 -8.505 1.00 86.38 96 LYS A CA 1
ATOM 737 C C . LYS A 1 96 ? 10.156 -6.775 -8.985 1.00 86.38 96 LYS A C 1
ATOM 739 O O . LYS A 1 96 ? 9.102 -6.125 -8.950 1.00 86.38 96 LYS A O 1
ATOM 744 N N . GLY A 1 97 ? 11.303 -6.298 -9.459 1.00 83.06 97 GLY A N 1
ATOM 745 C CA . GLY A 1 97 ? 11.406 -5.038 -10.180 1.00 83.06 97 GLY A CA 1
ATOM 746 C C . GLY A 1 97 ? 10.497 -4.998 -11.414 1.00 83.06 97 GLY A C 1
ATOM 747 O O . GLY A 1 97 ? 10.167 -6.023 -12.007 1.00 83.06 97 GLY A O 1
ATOM 748 N N . GLU A 1 98 ? 10.031 -3.803 -11.771 1.00 83.56 98 GLU A N 1
ATOM 749 C CA . GLU A 1 98 ? 9.130 -3.588 -12.919 1.00 83.56 98 GLU A CA 1
ATOM 750 C C . GLU A 1 98 ? 9.864 -3.047 -14.149 1.00 83.56 98 GLU A C 1
ATOM 752 O O . GLU A 1 98 ? 9.270 -2.914 -15.215 1.00 83.56 98 GLU A O 1
ATOM 757 N N . GLU A 1 99 ? 11.132 -2.685 -13.996 1.00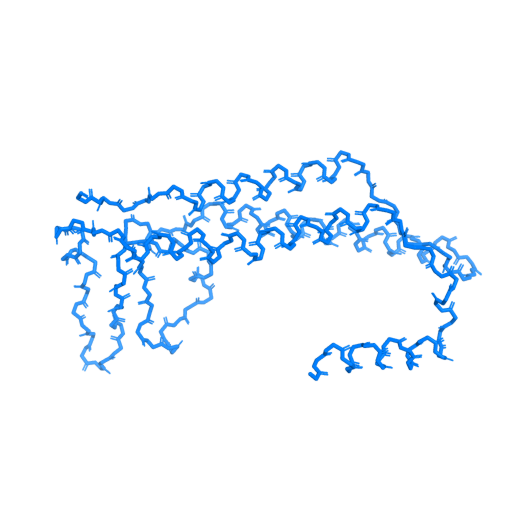 81.88 99 GLU A N 1
ATOM 758 C CA . GLU A 1 99 ? 11.951 -2.058 -15.020 1.00 81.88 99 GLU A CA 1
ATOM 759 C C . GLU A 1 99 ? 12.959 -3.047 -15.585 1.00 81.88 99 GLU A C 1
ATOM 761 O O . GLU A 1 99 ? 13.358 -3.984 -14.900 1.00 81.88 99 GLU A O 1
ATOM 766 N N . VAL A 1 100 ? 13.403 -2.839 -16.821 1.00 81.06 100 VAL A N 1
ATOM 767 C CA . VAL A 1 100 ? 14.342 -3.752 -17.481 1.00 81.06 100 VAL A CA 1
ATOM 768 C C . VAL A 1 100 ? 15.592 -3.987 -16.621 1.00 81.06 100 VAL A C 1
ATOM 770 O O . VAL A 1 100 ? 15.893 -5.142 -16.313 1.00 81.06 100 VAL A O 1
ATOM 773 N N . GLY A 1 101 ? 16.207 -2.922 -16.097 1.00 77.31 101 GLY A N 1
ATOM 774 C CA . GLY A 1 101 ? 17.414 -3.000 -15.267 1.00 77.31 101 GLY A CA 1
ATOM 775 C C . GLY A 1 101 ? 17.253 -3.663 -13.894 1.00 77.31 101 GLY A C 1
ATOM 776 O O . GLY A 1 101 ? 18.247 -4.056 -13.285 1.00 77.31 101 GLY A O 1
ATOM 777 N N . ASN A 1 102 ? 16.024 -3.832 -13.387 1.00 81.81 102 ASN A N 1
ATOM 778 C CA . ASN A 1 102 ? 15.771 -4.450 -12.077 1.00 81.81 102 ASN A CA 1
ATOM 779 C C . ASN A 1 102 ? 14.782 -5.631 -12.096 1.00 81.81 102 ASN A C 1
ATOM 781 O O . ASN A 1 102 ? 14.539 -6.233 -11.053 1.00 81.81 102 ASN A O 1
ATOM 785 N N . SER A 1 103 ? 14.259 -6.007 -13.263 1.00 81.12 103 SER A N 1
ATOM 786 C CA . SER A 1 103 ? 13.225 -7.039 -13.443 1.00 81.12 103 SER A CA 1
ATOM 787 C C . SER A 1 103 ? 13.638 -8.436 -12.982 1.00 81.12 103 SER A C 1
ATOM 789 O O . SER A 1 103 ? 12.812 -9.199 -12.479 1.00 81.12 103 SER A O 1
ATOM 791 N N . ALA A 1 104 ? 14.925 -8.770 -13.104 1.00 80.69 104 ALA A N 1
ATOM 792 C CA . ALA A 1 104 ? 15.478 -10.042 -12.645 1.00 80.69 104 ALA A CA 1
ATOM 793 C C . ALA A 1 104 ? 15.649 -10.114 -11.115 1.00 80.69 104 ALA A C 1
ATOM 795 O O . ALA A 1 104 ? 15.847 -11.198 -10.565 1.00 80.69 104 ALA A O 1
ATOM 796 N N . HIS A 1 105 ? 15.556 -8.978 -10.422 1.00 83.88 105 HIS A N 1
ATOM 797 C CA . HIS A 1 105 ? 15.842 -8.863 -8.999 1.00 83.88 105 HIS A CA 1
ATOM 798 C C . HIS A 1 105 ? 14.565 -8.658 -8.184 1.00 83.88 105 HIS A C 1
ATOM 800 O 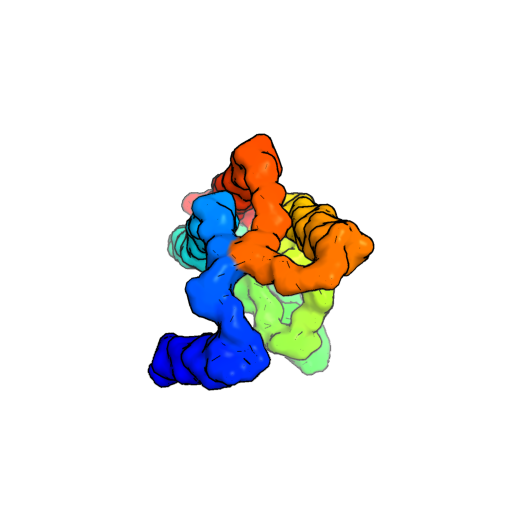O . HIS A 1 105 ? 13.561 -8.113 -8.651 1.00 83.88 105 HIS A O 1
ATOM 806 N N . VAL A 1 106 ? 14.614 -9.101 -6.929 1.00 85.81 106 VAL A N 1
ATOM 807 C CA . VAL A 1 106 ? 13.585 -8.772 -5.943 1.00 85.81 106 VAL A CA 1
ATOM 808 C C . VAL A 1 106 ? 13.690 -7.283 -5.616 1.00 85.81 106 VAL A C 1
ATOM 810 O O . VAL A 1 106 ? 14.773 -6.770 -5.347 1.00 85.81 106 VAL A O 1
ATOM 813 N N . ASP A 1 107 ? 12.556 -6.598 -5.639 1.00 86.75 107 ASP A N 1
ATOM 814 C CA . ASP A 1 107 ? 12.395 -5.214 -5.220 1.00 86.75 107 ASP A CA 1
ATOM 815 C C . ASP A 1 107 ? 12.206 -5.186 -3.697 1.00 86.75 107 ASP A C 1
ATOM 817 O O . ASP A 1 107 ? 11.150 -5.529 -3.153 1.00 86.75 107 ASP A O 1
ATOM 821 N N . ILE A 1 108 ? 13.270 -4.785 -2.999 1.00 84.81 108 ILE A N 1
ATOM 822 C CA . ILE A 1 108 ? 13.305 -4.705 -1.534 1.00 84.81 108 ILE A CA 1
ATOM 823 C C . ILE A 1 108 ? 12.235 -3.728 -1.029 1.00 84.81 108 ILE A C 1
ATOM 825 O O . ILE A 1 108 ? 11.630 -3.982 0.011 1.00 84.81 108 ILE A O 1
ATOM 829 N N . GLY A 1 109 ? 11.943 -2.657 -1.774 1.00 82.00 109 GLY A N 1
ATOM 830 C CA . GLY A 1 109 ? 10.915 -1.682 -1.421 1.00 82.00 109 GLY A CA 1
ATOM 831 C C . GLY A 1 109 ? 9.517 -2.300 -1.399 1.00 82.00 109 GLY A C 1
ATOM 832 O O . GLY A 1 109 ? 8.757 -2.078 -0.456 1.00 82.00 109 GLY A O 1
ATOM 833 N N . LYS A 1 110 ? 9.182 -3.145 -2.381 1.00 84.00 110 LYS A N 1
ATOM 834 C CA . LYS A 1 110 ? 7.906 -3.886 -2.394 1.00 84.00 110 LYS A CA 1
ATOM 835 C C . LYS A 1 110 ? 7.804 -4.899 -1.260 1.00 84.00 110 LYS A C 1
ATOM 837 O O . LYS A 1 110 ? 6.750 -5.001 -0.630 1.00 84.00 110 LYS A O 1
ATOM 842 N N . VAL A 1 111 ? 8.885 -5.629 -0.983 1.00 85.88 111 VAL A N 1
ATOM 843 C CA . VAL A 1 111 ? 8.930 -6.585 0.136 1.00 85.88 111 VAL A CA 1
ATOM 844 C C . VAL A 1 111 ? 8.751 -5.854 1.466 1.00 85.88 111 VAL A C 1
ATOM 846 O O . VAL A 1 111 ? 7.929 -6.260 2.285 1.00 85.88 111 VAL A O 1
ATOM 849 N N . GLN A 1 112 ? 9.450 -4.735 1.655 1.00 83.00 112 GLN A N 1
ATOM 850 C CA . GLN A 1 112 ? 9.338 -3.890 2.839 1.00 83.00 112 GLN A CA 1
ATOM 851 C C . GLN A 1 112 ? 7.897 -3.398 3.044 1.00 83.00 112 GLN A C 1
ATOM 853 O O . GLN A 1 112 ? 7.365 -3.537 4.146 1.00 83.00 112 GLN A O 1
ATOM 858 N N . MET A 1 113 ? 7.234 -2.886 1.999 1.00 82.19 113 MET A N 1
ATOM 859 C CA . MET A 1 113 ? 5.834 -2.445 2.101 1.00 82.19 113 MET A CA 1
ATOM 860 C C . MET A 1 113 ? 4.892 -3.592 2.472 1.00 82.19 113 MET A C 1
ATOM 862 O O . MET A 1 113 ? 4.013 -3.412 3.317 1.00 82.19 113 MET A O 1
ATOM 866 N N . ALA A 1 114 ? 5.082 -4.779 1.892 1.00 83.06 114 ALA A N 1
ATOM 867 C CA . ALA A 1 114 ? 4.262 -5.940 2.219 1.00 83.06 114 ALA A CA 1
ATOM 868 C C . ALA A 1 114 ? 4.437 -6.368 3.684 1.00 83.06 114 ALA A C 1
ATOM 870 O O . ALA A 1 114 ? 3.445 -6.609 4.370 1.00 83.06 114 ALA A O 1
ATOM 871 N N . VAL A 1 115 ? 5.673 -6.385 4.192 1.00 84.31 115 VAL A N 1
ATOM 872 C CA . VAL A 1 115 ? 5.964 -6.697 5.600 1.00 84.31 115 VAL A CA 1
ATOM 873 C C . VAL A 1 115 ? 5.311 -5.679 6.534 1.00 84.31 115 VAL A C 1
ATOM 875 O O . VAL A 1 115 ? 4.596 -6.078 7.452 1.00 84.31 115 VAL A O 1
ATOM 878 N N . PHE A 1 116 ? 5.478 -4.377 6.284 1.00 81.88 116 PHE A N 1
ATOM 879 C CA . PHE A 1 116 ? 4.832 -3.342 7.099 1.00 81.88 116 PHE A CA 1
ATOM 880 C C . PHE A 1 116 ? 3.306 -3.440 7.063 1.00 81.88 116 PHE A C 1
ATOM 882 O O . PHE A 1 116 ? 2.666 -3.287 8.101 1.00 81.88 116 PHE A O 1
ATOM 889 N N . THR A 1 117 ? 2.724 -3.756 5.905 1.00 80.75 117 THR A N 1
ATOM 890 C CA . THR A 1 117 ? 1.274 -3.947 5.764 1.00 80.75 117 THR A CA 1
ATOM 891 C C . THR A 1 117 ? 0.781 -5.142 6.581 1.00 80.75 117 THR A C 1
ATOM 893 O O . THR A 1 117 ? -0.224 -5.032 7.280 1.00 80.75 117 THR A O 1
ATOM 896 N N . VAL A 1 118 ? 1.494 -6.272 6.550 1.00 84.94 118 VAL A N 1
ATOM 897 C CA . VAL A 1 118 ? 1.139 -7.461 7.343 1.00 84.94 118 VAL A CA 1
ATOM 898 C C . VAL A 1 118 ? 1.268 -7.180 8.838 1.00 84.94 118 VAL A C 1
ATOM 900 O O . VAL A 1 118 ? 0.352 -7.495 9.593 1.00 84.94 118 VAL A O 1
ATOM 903 N N . ILE A 1 119 ? 2.360 -6.544 9.270 1.00 85.38 119 ILE A N 1
ATOM 904 C CA . ILE A 1 119 ? 2.561 -6.159 10.674 1.00 85.38 119 ILE A CA 1
ATOM 905 C C . ILE A 1 119 ? 1.431 -5.232 11.136 1.00 85.38 119 ILE A C 1
ATOM 907 O O . ILE A 1 119 ? 0.837 -5.468 12.187 1.00 85.38 119 ILE A O 1
ATOM 911 N N . ALA A 1 120 ? 1.090 -4.220 10.335 1.00 83.25 120 ALA A N 1
ATOM 912 C CA . ALA A 1 120 ? -0.002 -3.299 10.625 1.00 83.25 120 ALA A CA 1
ATOM 913 C C . ALA A 1 120 ? -1.350 -4.021 10.762 1.00 83.25 120 ALA A C 1
ATOM 915 O O . ALA A 1 120 ? -2.077 -3.789 11.728 1.00 83.25 120 ALA A O 1
ATOM 916 N N . ALA A 1 121 ? -1.660 -4.930 9.833 1.00 84.19 121 ALA A N 1
ATOM 917 C CA . ALA A 1 121 ? -2.890 -5.715 9.855 1.00 84.19 121 ALA A CA 1
ATOM 918 C C . ALA A 1 121 ? -2.975 -6.630 11.086 1.00 84.19 121 ALA A C 1
ATOM 920 O O . ALA A 1 121 ? -4.032 -6.713 11.709 1.00 84.19 121 ALA A O 1
ATOM 921 N N . VAL A 1 122 ? -1.870 -7.279 11.469 1.00 87.50 122 VAL A N 1
ATOM 922 C CA . VAL A 1 122 ? -1.812 -8.133 12.666 1.00 87.50 122 VAL A CA 1
ATOM 923 C C . VAL A 1 122 ? -2.004 -7.307 13.933 1.00 87.50 122 VAL A C 1
ATOM 925 O O . VAL A 1 122 ? -2.844 -7.661 14.755 1.00 87.50 122 VAL A O 1
ATOM 928 N N . ILE A 1 123 ? -1.278 -6.194 14.088 1.00 87.31 123 ILE A N 1
ATOM 929 C CA . ILE A 1 123 ? -1.409 -5.315 15.260 1.00 87.31 123 ILE A CA 1
ATOM 930 C C . ILE A 1 123 ? -2.849 -4.822 15.389 1.00 87.31 123 ILE A C 1
ATOM 932 O O . ILE A 1 123 ? -3.450 -4.952 16.453 1.00 87.31 123 ILE A O 1
ATOM 936 N N . TYR A 1 124 ? -3.431 -4.315 14.302 1.00 85.81 124 TYR A N 1
ATOM 937 C CA . TYR A 1 124 ? -4.799 -3.812 14.325 1.00 85.81 124 TYR A CA 1
ATOM 938 C C . TYR A 1 124 ? -5.827 -4.929 14.582 1.00 85.81 124 TYR A C 1
ATOM 940 O O . TYR A 1 124 ? -6.760 -4.747 15.363 1.00 85.81 124 TYR A O 1
ATOM 948 N N . GLY A 1 125 ? -5.621 -6.121 14.013 1.00 86.88 125 GLY A N 1
ATOM 949 C CA . GLY A 1 125 ? -6.438 -7.303 14.300 1.00 86.88 125 GLY A CA 1
ATOM 950 C C . GLY A 1 125 ? -6.385 -7.721 15.772 1.00 86.88 125 GLY A C 1
ATOM 951 O O . GLY A 1 125 ? -7.420 -8.037 16.356 1.00 86.88 125 GLY A O 1
ATOM 952 N N . LEU A 1 126 ? -5.208 -7.657 16.403 1.00 89.44 126 LEU A N 1
ATOM 953 C CA . LEU A 1 126 ? -5.053 -7.895 17.840 1.00 89.44 126 LEU A CA 1
ATOM 954 C C . LEU A 1 126 ? -5.754 -6.820 18.676 1.00 89.44 126 LEU A C 1
ATOM 956 O O . LEU A 1 126 ? -6.373 -7.153 19.682 1.00 89.44 126 LEU A O 1
ATOM 960 N N . MET A 1 127 ? -5.708 -5.551 18.261 1.00 87.81 127 MET A N 1
ATOM 961 C CA . MET A 1 127 ? -6.439 -4.471 18.935 1.00 87.81 127 MET A CA 1
ATOM 962 C C . MET A 1 127 ? -7.951 -4.704 18.887 1.00 87.81 127 MET A C 1
ATOM 964 O O . MET A 1 127 ? -8.623 -4.543 19.904 1.00 87.81 127 MET A O 1
ATOM 968 N N . ILE A 1 128 ? -8.474 -5.143 17.739 1.00 87.62 128 ILE A N 1
ATOM 969 C CA . ILE A 1 128 ? -9.879 -5.534 17.598 1.00 87.62 128 ILE A CA 1
ATOM 970 C C . ILE A 1 128 ? -10.193 -6.722 18.513 1.00 87.62 128 ILE A C 1
ATOM 972 O O . ILE A 1 128 ? -11.134 -6.653 19.299 1.00 87.62 128 ILE A O 1
ATOM 976 N N . ALA A 1 129 ? -9.399 -7.795 18.455 1.00 87.31 129 ALA A N 1
ATOM 977 C CA . ALA A 1 129 ? -9.614 -8.982 19.284 1.00 87.31 129 ALA A CA 1
ATOM 978 C C . ALA A 1 129 ? -9.606 -8.643 20.783 1.00 87.31 129 ALA A C 1
ATOM 980 O O . ALA A 1 129 ? -10.436 -9.141 21.539 1.00 87.31 129 ALA A O 1
ATOM 981 N N . ASN A 1 130 ? -8.710 -7.749 21.201 1.00 86.69 130 ASN A N 1
ATOM 982 C CA . ASN A 1 130 ? -8.625 -7.267 22.571 1.00 86.69 130 ASN A CA 1
ATOM 983 C C . ASN A 1 130 ? -9.851 -6.424 22.968 1.00 86.69 130 ASN A C 1
ATOM 985 O O . ASN A 1 130 ? -10.378 -6.595 24.064 1.00 86.69 130 ASN A O 1
ATOM 989 N N . ALA A 1 131 ? -10.350 -5.567 22.071 1.00 85.00 131 ALA A N 1
ATOM 990 C CA . ALA A 1 131 ? -11.580 -4.806 22.297 1.00 85.00 131 ALA A CA 1
ATOM 991 C C . ALA A 1 131 ? -12.796 -5.731 22.484 1.00 85.00 131 ALA A C 1
ATOM 993 O O . ALA A 1 131 ? -13.590 -5.527 23.403 1.00 85.00 131 ALA A O 1
ATOM 994 N N . PHE A 1 132 ? -12.902 -6.797 21.682 1.00 83.62 132 PHE A N 1
ATOM 995 C CA . PHE A 1 132 ? -13.933 -7.826 21.853 1.00 83.62 132 PHE A CA 1
ATOM 996 C C . PHE A 1 132 ? -13.765 -8.635 23.146 1.00 83.62 132 PHE A C 1
ATOM 998 O O . PHE A 1 132 ? -14.760 -8.995 23.765 1.00 83.62 132 PHE A O 1
ATOM 1005 N N . ALA A 1 133 ? -12.532 -8.916 23.574 1.00 86.56 133 ALA A N 1
ATOM 1006 C CA . ALA A 1 133 ? -12.275 -9.686 24.791 1.00 86.56 133 ALA A CA 1
ATOM 1007 C C . ALA A 1 133 ? -12.582 -8.907 26.084 1.00 86.56 133 ALA A C 1
ATOM 1009 O O . ALA A 1 133 ? -12.911 -9.518 27.098 1.00 86.56 133 ALA A O 1
ATOM 1010 N N . GLN A 1 134 ? -12.460 -7.576 26.064 1.00 82.62 134 GLN A N 1
ATOM 1011 C CA . GLN A 1 134 ? -12.632 -6.727 27.250 1.00 82.62 134 GLN A CA 1
ATOM 1012 C C . GLN A 1 134 ? -14.027 -6.100 27.377 1.00 82.62 134 GLN A C 1
ATOM 1014 O O . GLN A 1 134 ? -14.388 -5.630 28.456 1.00 82.62 134 GLN A O 1
ATOM 1019 N N . THR A 1 135 ? -14.823 -6.084 26.307 1.00 77.44 135 THR A N 1
ATOM 1020 C CA . THR A 1 135 ? -16.128 -5.411 26.307 1.00 77.44 135 THR A CA 1
ATOM 1021 C C . THR A 1 135 ? -17.248 -6.410 26.594 1.00 77.44 135 THR A C 1
ATOM 1023 O O . THR A 1 135 ? -17.494 -7.323 25.816 1.00 77.44 135 THR A O 1
ATOM 1026 N N . ALA A 1 136 ? -17.974 -6.217 27.699 1.00 68.94 136 ALA A N 1
ATOM 1027 C CA . ALA A 1 136 ? -19.138 -7.034 28.070 1.00 68.94 136 ALA A CA 1
ATOM 1028 C C . ALA A 1 136 ? -20.460 -6.582 27.397 1.00 68.94 136 ALA A C 1
ATOM 1030 O O . ALA A 1 136 ? -21.543 -6.970 27.830 1.00 68.94 136 ALA A O 1
ATOM 1031 N N . GLY A 1 137 ? -20.386 -5.735 26.367 1.00 72.62 137 GLY A N 1
ATOM 1032 C CA . GLY A 1 137 ? -21.523 -5.093 25.701 1.00 72.62 137 GLY A CA 1
ATOM 1033 C C . GLY A 1 137 ? -21.164 -4.595 24.296 1.00 72.62 137 GLY A C 1
ATOM 1034 O O . GLY A 1 137 ? -20.191 -5.059 23.705 1.00 72.62 137 GLY A O 1
ATOM 1035 N N . ASP A 1 138 ? -21.941 -3.655 23.758 1.00 72.56 138 ASP A N 1
ATOM 1036 C CA . ASP A 1 138 ? -21.740 -3.153 22.392 1.00 72.56 138 ASP A CA 1
ATOM 1037 C C . ASP A 1 138 ? -20.433 -2.358 22.236 1.00 72.56 138 ASP A C 1
ATOM 1039 O O . ASP A 1 138 ? -20.115 -1.479 23.043 1.00 72.56 138 ASP A O 1
ATOM 1043 N N . ILE A 1 139 ? -19.706 -2.619 21.146 1.00 75.44 139 ILE A N 1
ATOM 1044 C CA . ILE A 1 139 ? -18.533 -1.835 20.743 1.00 75.44 139 ILE A CA 1
ATOM 1045 C C . ILE A 1 139 ? -19.012 -0.541 20.081 1.00 75.44 139 ILE A C 1
ATOM 1047 O O . ILE A 1 139 ? -19.647 -0.575 19.027 1.00 75.44 139 ILE A O 1
ATOM 1051 N N . LYS A 1 140 ? -18.699 0.598 20.704 1.00 80.44 140 LYS A N 1
ATOM 1052 C CA . LYS A 1 140 ? -19.116 1.934 20.241 1.00 80.44 140 LYS A CA 1
ATOM 1053 C C . LYS A 1 140 ? -18.070 2.658 19.397 1.00 80.44 140 LYS A C 1
ATOM 1055 O O . LYS A 1 140 ? -18.419 3.571 18.658 1.00 80.44 140 LYS A O 1
ATOM 1060 N N . GLU A 1 141 ? -16.816 2.228 19.465 1.00 78.19 141 GLU A N 1
ATOM 1061 C CA . GLU A 1 141 ? -15.707 2.827 18.726 1.00 78.19 141 GLU A CA 1
ATOM 1062 C C . GLU A 1 141 ? -14.725 1.754 18.250 1.00 78.19 141 GLU A C 1
ATOM 1064 O O . GLU A 1 141 ? -14.542 0.714 18.888 1.00 78.19 141 GLU A O 1
ATOM 1069 N N . LEU A 1 142 ? -14.096 2.000 17.102 1.00 82.75 142 LEU A N 1
ATOM 1070 C CA . LEU A 1 142 ? -12.988 1.171 16.635 1.00 82.75 142 LEU A CA 1
ATOM 1071 C C . LEU A 1 142 ? -11.702 1.520 17.397 1.00 82.75 142 LEU A C 1
ATOM 1073 O O . LEU A 1 142 ? -11.522 2.680 17.771 1.00 82.75 142 LEU A O 1
ATOM 1077 N N . PRO A 1 143 ? -10.765 0.565 17.570 1.00 84.44 143 PRO A N 1
ATOM 1078 C CA . PRO A 1 143 ? -9.496 0.856 18.222 1.00 84.44 143 PRO A CA 1
ATOM 1079 C C . PRO A 1 143 ? -8.775 2.029 17.554 1.00 84.44 143 PRO A C 1
ATOM 1081 O O . PRO A 1 143 ? -8.541 2.020 16.340 1.00 84.44 143 PRO A O 1
ATOM 1084 N N . THR A 1 144 ? -8.420 3.031 18.354 1.00 85.56 144 THR A N 1
ATOM 1085 C CA . THR A 1 144 ? -7.700 4.215 17.888 1.00 85.56 144 THR A CA 1
ATOM 1086 C C . THR A 1 144 ? -6.251 3.863 17.575 1.00 85.56 144 THR A C 1
ATOM 1088 O O . THR A 1 144 ? -5.606 3.079 18.273 1.00 85.56 144 THR A O 1
ATOM 1091 N N . LEU A 1 145 ? -5.721 4.432 16.496 1.00 83.38 145 LEU A N 1
ATOM 1092 C CA . LEU A 1 145 ? -4.321 4.259 16.124 1.00 83.38 145 LEU A CA 1
ATOM 1093 C C . LEU A 1 145 ? -3.492 5.408 16.682 1.00 83.38 145 LEU A C 1
ATOM 1095 O O . LEU A 1 145 ? -3.940 6.548 16.740 1.00 83.38 145 LEU A O 1
ATOM 1099 N N . SER A 1 146 ? -2.250 5.128 17.070 1.00 86.75 146 SER A N 1
ATOM 1100 C CA . SER A 1 146 ? -1.360 6.199 17.508 1.00 86.75 146 SER A CA 1
ATOM 1101 C C . SER A 1 146 ? -0.935 7.068 16.322 1.00 86.75 146 SER A C 1
ATOM 1103 O O . SER A 1 146 ? -0.704 6.575 15.215 1.00 86.75 146 SER A O 1
ATOM 1105 N N . GLN A 1 147 ? -0.751 8.371 16.550 1.00 86.19 147 GLN A N 1
ATOM 1106 C CA . GLN A 1 147 ? -0.246 9.259 15.499 1.00 86.19 147 GLN A CA 1
ATOM 1107 C C . GLN A 1 147 ? 1.133 8.834 14.985 1.00 86.19 147 GLN A C 1
ATOM 1109 O O . GLN A 1 147 ? 1.393 8.896 13.787 1.00 86.19 147 GLN A O 1
ATOM 1114 N N . SER A 1 148 ? 2.007 8.338 15.864 1.00 84.62 148 SER A N 1
ATOM 1115 C CA . SER A 1 148 ? 3.317 7.814 15.470 1.00 84.62 148 SER A CA 1
ATOM 1116 C C . SER A 1 148 ? 3.201 6.665 14.466 1.00 84.62 148 SER A C 1
ATOM 1118 O O . SER A 1 148 ? 3.989 6.596 13.526 1.00 84.62 148 SER A O 1
ATOM 1120 N N . PHE A 1 149 ? 2.201 5.794 14.621 1.00 82.50 149 PHE A N 1
ATOM 1121 C CA . PHE A 1 149 ? 1.945 4.705 13.683 1.00 82.50 149 PHE A CA 1
ATOM 1122 C C . PHE A 1 149 ? 1.512 5.228 12.307 1.00 82.50 149 PHE A C 1
ATOM 1124 O O . PHE A 1 149 ? 2.035 4.790 11.283 1.00 82.50 149 PHE A O 1
ATOM 1131 N N . ILE A 1 150 ? 0.630 6.231 12.280 1.00 86.19 150 ILE A N 1
ATOM 1132 C CA . ILE A 1 150 ? 0.196 6.901 11.044 1.00 86.19 150 ILE A CA 1
ATOM 1133 C C . ILE A 1 150 ? 1.378 7.580 10.345 1.00 86.19 150 ILE A C 1
ATOM 1135 O O . ILE A 1 150 ? 1.526 7.448 9.132 1.00 86.19 150 ILE A O 1
ATOM 1139 N N . TYR A 1 151 ? 2.252 8.263 11.090 1.00 87.06 151 TYR A N 1
ATOM 1140 C CA . TYR A 1 151 ? 3.431 8.915 10.516 1.00 87.06 151 TYR A CA 1
ATOM 1141 C C . TYR A 1 151 ? 4.416 7.919 9.914 1.00 87.06 151 TYR A C 1
ATOM 1143 O O . TYR A 1 151 ? 4.916 8.152 8.815 1.00 87.06 151 TYR A O 1
ATOM 1151 N N . ILE A 1 152 ? 4.664 6.790 10.581 1.00 83.88 152 ILE A N 1
ATOM 1152 C CA . ILE A 1 152 ? 5.534 5.743 10.034 1.00 83.88 152 ILE A CA 1
ATOM 1153 C C . ILE A 1 152 ? 4.932 5.171 8.746 1.00 83.88 152 ILE A C 1
ATOM 1155 O O . ILE A 1 152 ? 5.656 5.013 7.764 1.00 83.88 152 ILE A O 1
ATOM 1159 N N . LEU A 1 153 ? 3.617 4.927 8.700 1.00 83.81 153 LEU A N 1
ATOM 1160 C CA . LEU A 1 153 ? 2.935 4.479 7.480 1.00 83.81 153 LEU A CA 1
ATOM 1161 C C . LEU A 1 153 ? 3.026 5.512 6.351 1.00 83.81 153 LEU A C 1
ATOM 1163 O O . LEU A 1 153 ? 3.349 5.150 5.221 1.00 83.81 153 LEU A O 1
ATOM 1167 N N . LEU A 1 154 ? 2.805 6.792 6.652 1.00 84.69 154 LEU A N 1
ATOM 1168 C CA . LEU A 1 154 ? 2.924 7.879 5.680 1.00 84.69 154 LEU A CA 1
ATOM 1169 C C . LEU A 1 154 ? 4.342 7.952 5.094 1.00 84.69 154 LEU A C 1
ATOM 1171 O O . LEU A 1 154 ? 4.496 7.997 3.875 1.00 84.69 154 LEU A O 1
ATOM 1175 N N . ILE A 1 155 ? 5.373 7.925 5.947 1.00 85.50 155 ILE A N 1
ATOM 1176 C CA . ILE A 1 155 ? 6.784 7.953 5.528 1.00 85.50 155 ILE A CA 1
ATOM 1177 C C . ILE A 1 155 ? 7.116 6.719 4.683 1.00 85.50 155 ILE A C 1
ATOM 1179 O O . ILE A 1 155 ? 7.770 6.841 3.649 1.00 85.50 155 ILE A O 1
ATOM 1183 N N . SER A 1 156 ? 6.627 5.545 5.088 1.00 83.12 156 SER A N 1
ATOM 1184 C CA . SER A 1 156 ? 6.784 4.282 4.362 1.00 83.12 156 SER A CA 1
ATOM 1185 C C . SER A 1 156 ? 6.214 4.394 2.936 1.00 83.12 156 SER A C 1
ATOM 1187 O O . SER A 1 156 ? 6.929 4.198 1.952 1.00 83.12 156 SER A O 1
ATOM 1189 N N . HIS A 1 157 ? 4.961 4.840 2.803 1.00 85.06 157 HIS A N 1
ATOM 1190 C CA . HIS A 1 157 ? 4.291 5.034 1.514 1.00 85.06 157 HIS A CA 1
ATOM 1191 C C . HIS A 1 157 ? 4.955 6.111 0.640 1.00 85.06 157 HIS A C 1
ATOM 1193 O O . HIS A 1 157 ? 5.097 5.924 -0.572 1.00 85.06 157 HIS A O 1
ATOM 1199 N N . ALA A 1 158 ? 5.388 7.224 1.238 1.00 84.81 158 ALA A N 1
ATOM 1200 C CA . ALA A 1 158 ? 6.096 8.288 0.531 1.00 84.81 158 ALA A CA 1
ATOM 1201 C C . ALA A 1 158 ? 7.460 7.811 0.009 1.00 84.81 158 ALA A C 1
ATOM 1203 O O . ALA A 1 158 ? 7.786 8.040 -1.156 1.00 84.81 158 ALA A O 1
ATOM 1204 N N . GLY A 1 159 ? 8.221 7.088 0.836 1.00 82.81 159 GLY A N 1
ATOM 1205 C CA . GLY A 1 159 ? 9.490 6.476 0.445 1.00 82.81 159 GLY A CA 1
ATOM 1206 C C . GLY A 1 159 ? 9.322 5.469 -0.694 1.00 82.81 159 GLY A C 1
ATOM 1207 O O . GLY A 1 159 ? 10.084 5.509 -1.659 1.00 82.81 159 GLY A O 1
ATOM 1208 N N . TYR A 1 160 ? 8.283 4.627 -0.641 1.00 83.69 160 TYR A N 1
ATOM 1209 C CA . TYR A 1 160 ? 7.954 3.706 -1.734 1.00 83.69 160 TYR A CA 1
ATOM 1210 C C . TYR A 1 160 ? 7.655 4.435 -3.045 1.00 83.69 160 TYR A C 1
ATOM 1212 O O . TYR A 1 160 ? 8.188 4.063 -4.088 1.00 83.69 160 TYR A O 1
ATOM 1220 N N . LEU A 1 161 ? 6.821 5.479 -3.010 1.00 85.50 161 LEU A N 1
ATOM 1221 C CA . LEU A 1 161 ? 6.490 6.250 -4.209 1.00 85.50 161 LEU A CA 1
ATOM 1222 C C . LEU A 1 161 ? 7.711 6.973 -4.779 1.00 85.50 161 LEU A C 1
ATOM 1224 O O . LEU A 1 161 ? 7.898 6.967 -5.994 1.00 85.50 161 LEU A O 1
ATOM 1228 N N . ALA A 1 162 ? 8.552 7.551 -3.920 1.00 84.31 162 ALA A N 1
ATOM 1229 C CA . ALA A 1 162 ? 9.794 8.190 -4.336 1.00 84.31 162 ALA A CA 1
ATOM 1230 C C . ALA A 1 162 ? 10.735 7.181 -5.008 1.00 84.31 162 ALA A C 1
ATOM 1232 O O . ALA A 1 162 ? 11.195 7.428 -6.121 1.00 84.31 162 ALA A O 1
ATOM 1233 N N . HIS A 1 163 ? 10.945 6.013 -4.391 1.00 82.75 163 HIS A N 1
ATOM 1234 C CA . HIS A 1 163 ? 11.713 4.922 -4.990 1.00 82.75 163 HIS A CA 1
ATOM 1235 C C . HIS A 1 163 ? 11.121 4.521 -6.345 1.00 82.75 163 HIS A C 1
ATOM 1237 O O . HIS A 1 163 ? 11.821 4.497 -7.351 1.00 82.75 163 HIS A O 1
ATOM 1243 N N . LYS A 1 164 ? 9.802 4.318 -6.414 1.00 82.69 164 LYS A N 1
ATOM 1244 C CA . LYS A 1 164 ? 9.108 3.933 -7.646 1.00 82.69 164 LYS A CA 1
ATOM 1245 C C . LYS A 1 164 ? 9.132 5.011 -8.731 1.00 82.69 164 LYS A C 1
ATOM 1247 O O . LYS A 1 164 ? 8.979 4.665 -9.899 1.00 82.69 164 LYS A O 1
ATOM 1252 N N . ALA A 1 165 ? 9.323 6.284 -8.396 1.00 83.75 165 ALA A N 1
ATOM 1253 C CA . ALA A 1 165 ? 9.442 7.367 -9.370 1.00 83.75 165 ALA A CA 1
ATOM 1254 C C . ALA A 1 165 ? 10.830 7.420 -10.028 1.00 83.75 165 ALA A C 1
ATOM 1256 O O . ALA A 1 165 ? 10.929 7.756 -11.208 1.00 83.75 165 ALA A O 1
ATOM 1257 N N . VAL A 1 166 ? 11.888 7.036 -9.310 1.00 84.69 166 VAL A N 1
ATOM 1258 C CA . VAL A 1 166 ? 13.262 7.025 -9.835 1.00 84.69 166 VAL A CA 1
ATOM 1259 C C . VAL A 1 166 ? 13.421 5.903 -10.872 1.00 84.69 166 VAL A C 1
ATOM 1261 O O . VAL A 1 166 ? 13.022 4.773 -10.586 1.00 84.69 166 VAL A O 1
ATOM 1264 N N . PRO A 1 167 ? 13.932 6.173 -12.089 1.00 80.12 167 PRO A N 1
ATOM 1265 C CA . PRO A 1 167 ? 14.255 5.131 -13.063 1.00 80.12 167 PRO A CA 1
ATOM 1266 C C . PRO A 1 167 ? 15.405 4.244 -12.573 1.00 80.12 167 PRO A C 1
ATOM 1268 O O . PRO A 1 167 ? 16.406 4.738 -12.062 1.00 80.12 167 PRO A O 1
ATOM 1271 N N . HIS A 1 168 ? 15.262 2.941 -12.766 1.00 83.44 168 HIS A N 1
ATOM 1272 C CA . HIS A 1 168 ? 16.257 1.912 -12.458 1.00 83.44 168 HIS A CA 1
ATOM 1273 C C . HIS A 1 168 ? 16.841 1.250 -13.712 1.00 83.44 168 HIS A C 1
ATOM 1275 O O . HIS A 1 168 ? 17.736 0.418 -13.586 1.00 83.44 168 HIS A O 1
ATOM 1281 N N . SER A 1 169 ? 16.351 1.611 -14.901 1.00 80.19 169 SER A N 1
ATOM 1282 C CA . SER A 1 169 ? 16.973 1.263 -16.185 1.00 80.19 169 SER A CA 1
ATOM 1283 C C . SER A 1 169 ? 17.847 2.401 -16.701 1.00 80.19 169 SER A C 1
ATOM 1285 O O . SER A 1 169 ? 17.565 3.574 -16.435 1.00 80.19 169 SER A O 1
ATOM 1287 N N . LYS A 1 170 ? 18.874 2.088 -17.495 1.00 79.50 170 LYS A N 1
ATOM 1288 C CA . LYS A 1 170 ? 19.647 3.113 -18.205 1.00 79.50 170 LYS A CA 1
ATOM 1289 C C . LYS A 1 170 ? 18.804 3.687 -19.339 1.00 79.50 170 LYS A C 1
ATOM 1291 O O . LYS A 1 170 ? 18.342 2.980 -20.238 1.00 79.50 170 LYS A O 1
ATOM 1296 N N . THR A 1 171 ? 18.616 4.997 -19.293 1.00 73.69 171 THR A N 1
ATOM 1297 C CA . THR A 1 171 ? 17.895 5.769 -20.308 1.00 73.69 171 THR A CA 1
ATOM 1298 C C . THR A 1 171 ? 18.865 6.616 -21.125 1.00 73.69 171 THR A C 1
ATOM 1300 O O . THR A 1 171 ? 19.876 7.065 -20.584 1.00 73.69 171 THR A O 1
ATOM 1303 N N . LYS A 1 172 ? 18.555 6.837 -22.408 1.00 61.94 172 LYS A N 1
ATOM 1304 C CA . LYS A 1 172 ? 19.290 7.770 -23.284 1.00 61.94 172 LYS A CA 1
ATOM 1305 C C . LYS A 1 172 ? 18.922 9.228 -23.016 1.00 61.94 172 LYS A C 1
ATOM 1307 O O . LYS A 1 172 ? 17.734 9.486 -22.717 1.00 61.94 172 LYS A O 1
#

Radius of gyration: 21.78 Å; chains: 1; bounding box: 53×34×56 Å

pLDDT: mean 76.23, std 11.26, range [39.09, 89.44]

Secondary structure (DSSP, 8-state):
-HHHHHHHHHHHHHTTS-GGG-B--THHHHHHHHHHHHHHHHHHHHHHHHTS-B-HHHHHHH-PPPPTTS---EEEETTEEEESSGGG--GGGGGB-SBGGGTTSB-HHHHHHHHHHHHHHHHHHHHHHHHHHH-SS---BPPPPPHHHHHHHHHHHHHHHHHHHS--S-B-

Foldseek 3Di:
DVVVVVVVVVVVVCVVPVCVLEDEDPLVVLVVVLVVCLVVLLVVLVVVQLPFAFDPVLVVVQQDDQPPVNADGWDDRRQFTDGPDPVNDDPQQQQWDGGSLTRVDGNVLSVVLVVLVVVVVVVQVVQVVVQVVPDPDDNRYRDDDDVVSSVVSNVSSVVSSVVSNDDNGDTD